Protein AF-A0A2J8W198-F1 (afdb_monomer_lite)

Structure (mmCIF, N/CA/C/O backbone):
data_AF-A0A2J8W198-F1
#
_entry.id   AF-A0A2J8W198-F1
#
loop_
_atom_site.group_PDB
_atom_site.id
_atom_site.type_symbol
_atom_site.label_atom_id
_atom_site.label_alt_id
_atom_site.label_comp_id
_atom_site.label_asym_id
_atom_site.label_entity_id
_atom_site.label_seq_id
_atom_site.pdbx_PDB_ins_code
_atom_site.Cartn_x
_atom_site.Cartn_y
_atom_site.Cartn_z
_atom_site.occupancy
_atom_site.B_iso_or_equiv
_atom_site.auth_seq_id
_atom_site.auth_comp_id
_atom_site.auth_asym_id
_atom_site.auth_atom_id
_atom_site.pdbx_PDB_model_num
ATOM 1 N N . HIS A 1 1 ? 5.033 -18.267 -30.908 1.00 54.09 1 HIS A N 1
ATOM 2 C CA . HIS A 1 1 ? 5.688 -16.947 -31.003 1.00 54.09 1 HIS A CA 1
ATOM 3 C C . HIS A 1 1 ? 6.949 -16.914 -30.131 1.00 54.09 1 HIS A C 1
ATOM 5 O O . HIS A 1 1 ? 6.966 -16.241 -29.118 1.00 54.09 1 HIS A O 1
ATOM 11 N N . LEU A 1 2 ? 8.003 -17.656 -30.495 1.00 62.09 2 LEU A N 1
ATOM 12 C CA . LEU A 1 2 ? 9.335 -17.494 -29.876 1.00 62.09 2 LEU A CA 1
ATOM 13 C C . LEU A 1 2 ? 10.236 -16.563 -30.705 1.00 62.09 2 LEU A C 1
ATOM 15 O O . LEU A 1 2 ? 11.107 -15.905 -30.161 1.00 62.09 2 LEU A O 1
ATOM 19 N N . ALA A 1 3 ? 9.982 -16.468 -32.015 1.00 67.25 3 ALA A N 1
ATOM 20 C CA . ALA A 1 3 ? 10.763 -15.647 -32.939 1.00 67.25 3 ALA A CA 1
ATOM 21 C C . ALA A 1 3 ? 10.471 -14.137 -32.852 1.00 67.25 3 ALA A C 1
ATOM 23 O O . ALA A 1 3 ? 11.307 -13.349 -33.271 1.00 67.25 3 ALA A O 1
ATOM 24 N N . LEU A 1 4 ? 9.301 -13.729 -32.335 1.00 75.31 4 LEU A N 1
ATOM 25 C CA . LEU A 1 4 ? 8.905 -12.313 -32.284 1.00 75.31 4 LEU A CA 1
ATOM 26 C C . LEU A 1 4 ? 9.394 -11.577 -31.024 1.00 75.31 4 LEU A C 1
ATOM 28 O O . LEU A 1 4 ? 9.315 -10.355 -30.983 1.00 75.31 4 LEU A O 1
ATOM 32 N N . GLY A 1 5 ? 9.904 -12.302 -30.020 1.00 73.75 5 GLY A N 1
ATOM 33 C CA . GLY A 1 5 ? 10.242 -11.730 -28.715 1.00 73.75 5 GLY A CA 1
ATOM 34 C C . GLY A 1 5 ? 9.029 -11.146 -27.975 1.00 73.75 5 GLY A C 1
ATOM 35 O O . GLY A 1 5 ? 7.920 -11.078 -28.504 1.00 73.75 5 GLY A O 1
ATOM 36 N N . SER A 1 6 ? 9.255 -10.734 -26.731 1.00 79.12 6 SER A N 1
ATOM 37 C CA . SER A 1 6 ? 8.318 -9.933 -25.939 1.00 79.12 6 SER A CA 1
ATOM 38 C C . SER A 1 6 ? 9.068 -8.713 -25.427 1.00 79.12 6 SER A C 1
ATOM 40 O O . SER A 1 6 ? 10.250 -8.822 -25.093 1.00 79.12 6 SER A O 1
ATOM 42 N N . ASP A 1 7 ? 8.398 -7.566 -25.350 1.00 80.94 7 ASP A N 1
ATOM 43 C CA . ASP A 1 7 ? 8.990 -6.387 -24.728 1.00 80.94 7 ASP A CA 1
ATOM 44 C C . ASP A 1 7 ? 9.131 -6.627 -23.219 1.00 80.94 7 ASP A C 1
ATOM 46 O O . ASP A 1 7 ? 8.152 -6.799 -22.496 1.00 80.94 7 ASP A O 1
ATOM 50 N N . LEU A 1 8 ? 10.371 -6.696 -22.739 1.00 74.12 8 LEU A N 1
ATOM 51 C CA . LEU A 1 8 ? 10.661 -6.963 -21.332 1.00 74.12 8 LEU A CA 1
ATOM 52 C C . LEU A 1 8 ? 10.381 -5.742 -20.446 1.00 74.12 8 LEU A C 1
ATOM 54 O O . LEU A 1 8 ? 10.246 -5.894 -19.232 1.00 74.12 8 LEU A O 1
ATOM 58 N N . THR A 1 9 ? 10.261 -4.545 -21.030 1.00 76.75 9 THR A N 1
ATOM 59 C CA . THR A 1 9 ? 9.966 -3.316 -20.278 1.00 76.75 9 THR A CA 1
ATOM 60 C C . THR A 1 9 ? 8.518 -3.264 -19.792 1.00 76.75 9 THR A C 1
ATOM 62 O O . THR A 1 9 ? 8.221 -2.592 -18.806 1.00 76.75 9 THR A O 1
ATOM 65 N N . THR A 1 10 ? 7.617 -4.038 -20.405 1.00 75.06 10 THR A N 1
ATOM 66 C CA . THR A 1 10 ? 6.204 -4.100 -20.008 1.00 75.06 10 THR A CA 1
ATOM 67 C C . THR A 1 10 ? 5.945 -5.077 -18.860 1.00 75.06 10 THR A C 1
ATOM 69 O O . THR A 1 10 ? 4.805 -5.219 -18.427 1.00 75.06 10 THR A O 1
ATOM 72 N N . LEU A 1 11 ? 6.974 -5.767 -18.356 1.00 76.06 11 LEU A N 1
ATOM 73 C CA . LEU A 1 11 ? 6.845 -6.779 -17.298 1.00 76.06 11 LEU A CA 1
ATOM 74 C C . LEU A 1 11 ? 6.780 -6.187 -15.878 1.00 76.06 11 LEU A C 1
ATOM 76 O O . LEU A 1 11 ? 6.855 -6.927 -14.903 1.00 76.06 11 LEU A O 1
ATOM 80 N N . GLY A 1 12 ? 6.663 -4.862 -15.737 1.00 74.06 12 GLY A N 1
ATOM 81 C CA . GLY A 1 12 ? 6.571 -4.207 -14.426 1.00 74.06 12 GLY A CA 1
ATOM 82 C C . GLY A 1 12 ? 7.887 -4.182 -13.639 1.00 74.06 12 GLY A C 1
ATOM 83 O O . GLY A 1 12 ? 7.896 -3.868 -12.450 1.00 74.06 12 GLY A O 1
ATOM 84 N N . LEU A 1 13 ? 9.009 -4.496 -14.297 1.00 79.75 13 LEU A N 1
ATOM 85 C CA . LEU A 1 13 ? 10.353 -4.414 -13.733 1.00 79.75 13 LEU A CA 1
ATOM 86 C C . LEU A 1 13 ? 11.053 -3.154 -14.235 1.00 79.75 13 LEU A C 1
ATOM 88 O O . LEU A 1 13 ? 11.146 -2.913 -15.438 1.00 79.75 13 LEU A O 1
ATOM 92 N N . ASN A 1 14 ? 11.605 -2.367 -13.314 1.00 81.75 14 ASN A N 1
ATOM 93 C CA . ASN A 1 14 ? 12.411 -1.210 -13.683 1.00 81.75 14 ASN A CA 1
ATOM 94 C C . ASN A 1 14 ? 13.833 -1.646 -14.071 1.00 81.75 14 ASN A C 1
ATOM 96 O O . ASN A 1 14 ? 14.757 -1.565 -13.264 1.00 81.75 14 ASN A O 1
ATOM 100 N N . LEU A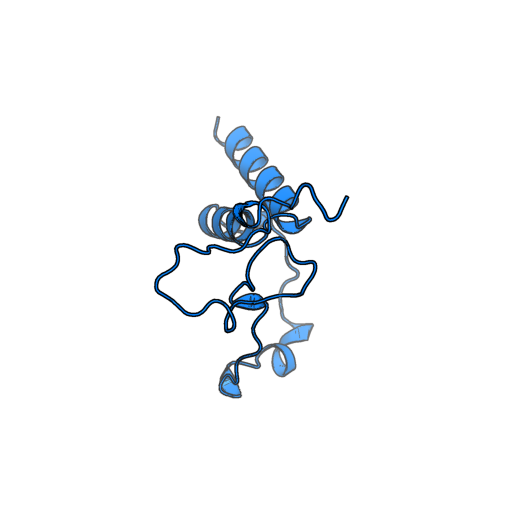 1 15 ? 14.010 -2.096 -15.315 1.00 81.56 15 LEU A N 1
ATOM 101 C CA . LEU A 1 15 ? 15.309 -2.535 -15.851 1.00 81.56 15 LEU A CA 1
ATOM 102 C C . LEU A 1 15 ? 16.354 -1.405 -15.933 1.00 81.56 15 LEU A C 1
ATOM 104 O O . LEU A 1 15 ? 17.538 -1.684 -16.084 1.00 81.56 15 LEU A O 1
ATOM 108 N N . ASN A 1 16 ? 15.923 -0.147 -15.802 1.00 82.94 16 ASN A N 1
ATOM 109 C CA . ASN A 1 16 ? 16.795 1.028 -15.762 1.00 82.94 16 ASN A CA 1
ATOM 110 C C . ASN A 1 16 ? 17.234 1.398 -14.332 1.00 82.94 16 ASN A C 1
ATOM 112 O O . ASN A 1 16 ? 17.938 2.391 -14.148 1.00 82.94 16 ASN A O 1
ATOM 116 N N . SER A 1 17 ? 16.793 0.656 -13.310 1.00 81.88 17 SER A N 1
ATOM 117 C CA . SER A 1 17 ? 17.166 0.927 -11.922 1.00 81.88 17 SER A CA 1
ATOM 118 C C . SER A 1 17 ? 18.668 0.696 -11.701 1.00 81.88 17 SER A C 1
ATOM 120 O O . SER A 1 17 ? 19.177 -0.360 -12.077 1.00 81.88 17 SER A O 1
ATOM 122 N N . PRO A 1 18 ? 19.382 1.624 -11.038 1.00 83.75 18 PRO A N 1
ATOM 123 C CA . PRO A 1 18 ? 20.754 1.386 -10.593 1.00 83.75 18 PRO A CA 1
ATOM 124 C C . PRO A 1 18 ? 20.832 0.404 -9.405 1.00 83.75 18 PRO A C 1
ATOM 126 O O . PRO A 1 18 ? 21.915 -0.068 -9.069 1.00 83.75 18 PRO A O 1
ATOM 129 N N . GLU A 1 19 ? 19.702 0.104 -8.752 1.00 86.00 19 GLU A N 1
ATOM 130 C CA . GLU A 1 19 ? 19.602 -0.851 -7.642 1.00 86.00 19 GLU A CA 1
ATOM 131 C C . GLU A 1 19 ? 19.279 -2.274 -8.120 1.00 86.00 19 GLU A C 1
ATOM 133 O O . GLU A 1 19 ? 18.588 -2.476 -9.120 1.00 86.00 19 GLU A O 1
ATOM 138 N N . ASN A 1 20 ? 19.685 -3.273 -7.329 1.00 85.25 20 ASN A N 1
ATOM 139 C CA . ASN A 1 20 ? 19.282 -4.661 -7.547 1.00 85.25 20 ASN A CA 1
ATOM 140 C C . ASN A 1 20 ? 17.754 -4.820 -7.457 1.00 85.25 20 ASN A C 1
ATOM 142 O O . ASN A 1 20 ? 17.128 -4.320 -6.525 1.00 85.25 20 ASN A O 1
ATOM 146 N N . LEU A 1 21 ? 17.164 -5.582 -8.385 1.00 83.44 21 LEU A N 1
ATOM 147 C CA . LEU A 1 21 ? 15.713 -5.816 -8.439 1.00 83.44 21 LEU A CA 1
ATOM 148 C C . LEU A 1 21 ? 15.238 -6.955 -7.526 1.00 83.44 21 LEU A C 1
ATOM 150 O O . LEU A 1 21 ? 14.106 -6.925 -7.050 1.00 83.44 21 LEU A O 1
ATOM 154 N N . TYR A 1 22 ? 16.103 -7.937 -7.245 1.00 82.31 22 TYR A N 1
ATOM 155 C CA . TYR A 1 22 ? 15.753 -9.113 -6.438 1.00 82.31 22 TYR A CA 1
ATOM 156 C C . TYR A 1 22 ? 15.209 -8.806 -5.026 1.00 82.31 22 TYR A C 1
ATOM 158 O O . TYR A 1 22 ? 14.315 -9.531 -4.601 1.00 82.31 22 TYR A O 1
ATOM 166 N N . PRO A 1 23 ? 15.651 -7.760 -4.290 1.00 82.81 23 PRO A N 1
ATOM 167 C CA . PRO A 1 23 ? 15.147 -7.498 -2.938 1.00 82.81 23 PRO A CA 1
ATOM 168 C C . PRO A 1 23 ? 13.677 -7.073 -2.910 1.00 82.81 23 PRO A C 1
ATOM 170 O O . PRO A 1 23 ? 13.005 -7.238 -1.899 1.00 82.81 23 PRO A O 1
ATOM 173 N N . LYS A 1 24 ? 13.186 -6.497 -4.011 1.00 81.31 24 LYS A N 1
ATOM 174 C CA . LYS A 1 24 ? 11.802 -6.034 -4.171 1.00 81.31 24 LYS A CA 1
ATOM 175 C C . LYS A 1 24 ? 11.041 -6.922 -5.163 1.00 81.31 24 LYS A C 1
ATOM 177 O O . LYS A 1 24 ? 9.991 -6.525 -5.661 1.00 81.31 24 LYS A O 1
ATOM 182 N N . PHE A 1 25 ? 11.570 -8.097 -5.499 1.00 84.12 25 PHE A N 1
ATOM 183 C CA . PHE A 1 25 ? 10.932 -9.012 -6.437 1.00 84.12 25 PHE A CA 1
ATOM 184 C C . PHE A 1 25 ? 9.784 -9.753 -5.746 1.00 84.12 25 PHE A C 1
ATOM 186 O O . PHE A 1 25 ? 10.023 -10.582 -4.874 1.00 84.12 25 PHE A O 1
ATOM 193 N N . ALA A 1 26 ? 8.545 -9.445 -6.142 1.00 82.88 26 ALA A N 1
ATOM 194 C CA . ALA A 1 26 ? 7.353 -9.998 -5.503 1.00 82.88 26 ALA A CA 1
ATOM 195 C C . ALA A 1 26 ? 7.042 -11.433 -5.929 1.00 82.88 26 ALA A C 1
ATOM 197 O O . ALA A 1 26 ? 6.978 -12.336 -5.100 1.00 82.88 26 ALA A O 1
ATOM 198 N N . SER A 1 27 ? 6.832 -11.669 -7.222 1.00 81.75 27 SER A N 1
ATOM 199 C CA . SER A 1 27 ? 6.640 -13.017 -7.760 1.00 81.75 27 SER A CA 1
ATOM 200 C C . SER A 1 27 ? 6.835 -13.027 -9.278 1.00 81.75 27 SER A C 1
ATOM 202 O O . SER A 1 27 ? 6.769 -11.966 -9.901 1.00 81.75 27 SER A O 1
ATOM 204 N N . PRO A 1 28 ? 6.998 -14.207 -9.907 1.00 81.25 28 PRO A N 1
ATOM 205 C CA . PRO A 1 28 ? 7.109 -14.324 -11.365 1.00 81.25 28 PRO A CA 1
ATOM 206 C C . PRO A 1 28 ? 5.905 -13.788 -12.155 1.00 81.25 28 PRO A C 1
ATOM 208 O O . PRO A 1 28 ? 6.038 -13.526 -13.346 1.00 81.25 28 PRO A O 1
ATOM 211 N N . TRP A 1 29 ? 4.742 -13.640 -11.514 1.00 83.00 29 TRP A N 1
ATOM 212 C CA . TRP A 1 29 ? 3.509 -13.139 -12.136 1.00 83.00 29 TRP A CA 1
ATOM 213 C C . TRP A 1 29 ? 3.121 -11.738 -11.655 1.00 83.00 29 TRP A C 1
ATOM 215 O O . TRP A 1 29 ? 2.146 -11.170 -12.145 1.00 83.00 29 TRP A O 1
ATOM 225 N N . ALA A 1 30 ? 3.851 -11.178 -10.687 1.00 80.62 30 ALA A N 1
ATOM 226 C CA . ALA A 1 30 ? 3.563 -9.852 -10.171 1.00 80.62 30 ALA A CA 1
ATOM 227 C C . ALA A 1 30 ? 3.962 -8.793 -11.200 1.00 80.62 30 ALA A C 1
ATOM 229 O O . ALA A 1 30 ? 5.081 -8.781 -11.702 1.00 80.62 30 ALA A O 1
ATOM 230 N N . SER A 1 31 ? 3.046 -7.869 -11.476 1.00 78.62 31 SER A N 1
ATOM 231 C CA . SER A 1 31 ? 3.301 -6.710 -12.344 1.00 78.62 31 SER A CA 1
ATOM 232 C C . SER A 1 31 ? 3.852 -5.506 -11.571 1.00 78.62 31 SER A C 1
ATOM 234 O O . SER A 1 31 ? 3.956 -4.408 -12.111 1.00 78.62 31 SER A O 1
ATOM 236 N N . SER A 1 32 ? 4.148 -5.671 -10.280 1.00 81.81 32 SER A N 1
ATOM 237 C CA . SER A 1 32 ? 4.646 -4.614 -9.402 1.00 81.81 32 SER A CA 1
ATOM 238 C C . SER A 1 32 ? 5.635 -5.177 -8.377 1.00 81.81 32 SER A C 1
ATOM 240 O O . SER A 1 32 ? 5.517 -6.346 -7.997 1.00 81.81 32 SER A O 1
ATOM 242 N N . PRO A 1 33 ? 6.617 -4.369 -7.936 1.00 82.56 33 PRO A N 1
AT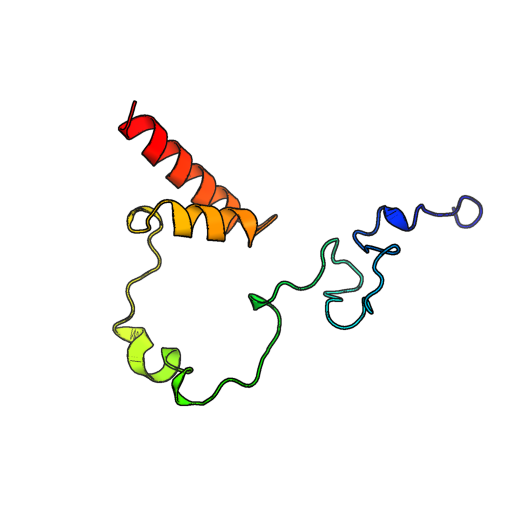OM 243 C CA . PRO A 1 33 ? 7.561 -4.769 -6.898 1.00 82.56 33 PRO A CA 1
ATOM 244 C C . PRO A 1 33 ? 6.869 -4.966 -5.540 1.00 82.56 33 PRO A C 1
ATOM 246 O O . PRO A 1 33 ? 5.802 -4.402 -5.293 1.00 82.56 33 PRO A O 1
ATOM 249 N N . CYS A 1 34 ? 7.509 -5.723 -4.644 1.00 83.12 34 CYS A N 1
ATOM 250 C CA . CYS A 1 34 ? 7.079 -5.863 -3.254 1.00 83.12 34 CYS A CA 1
ATOM 251 C C . CYS A 1 34 ? 6.976 -4.496 -2.593 1.00 83.12 34 CYS A C 1
ATOM 253 O O . CYS A 1 34 ? 7.899 -3.674 -2.673 1.00 83.12 34 CYS A O 1
ATOM 255 N N . ARG A 1 35 ? 5.871 -4.284 -1.885 1.00 84.38 35 ARG A N 1
ATOM 256 C CA . ARG A 1 35 ? 5.683 -3.093 -1.069 1.00 84.38 35 ARG A CA 1
ATOM 257 C C . ARG A 1 35 ? 6.327 -3.333 0.298 1.00 84.38 35 ARG A C 1
ATOM 259 O O . ARG A 1 35 ? 6.463 -4.484 0.709 1.00 84.38 35 ARG A O 1
ATOM 266 N N . PRO A 1 36 ? 6.703 -2.281 1.043 1.00 81.94 36 PRO A N 1
ATOM 267 C CA . PRO A 1 36 ? 7.288 -2.444 2.373 1.00 81.94 36 PRO A CA 1
ATOM 268 C C . PRO A 1 36 ? 6.417 -3.275 3.323 1.00 81.94 36 PRO A C 1
ATOM 270 O O . PRO A 1 36 ? 6.954 -4.025 4.127 1.00 81.94 36 PRO A O 1
ATOM 273 N N . GLN A 1 37 ? 5.088 -3.182 3.201 1.00 82.50 37 GLN A N 1
ATOM 274 C CA . GLN A 1 37 ? 4.152 -3.979 4.000 1.00 82.50 37 GLN A CA 1
ATOM 275 C C . GLN A 1 37 ? 4.119 -5.473 3.642 1.00 82.50 37 GLN A C 1
ATOM 277 O O . GLN A 1 37 ? 3.621 -6.259 4.439 1.00 82.50 37 GLN A O 1
ATOM 282 N N . ASP A 1 38 ? 4.616 -5.858 2.462 1.00 82.56 38 ASP A N 1
ATOM 283 C CA . ASP A 1 38 ? 4.668 -7.255 2.014 1.00 82.56 38 ASP A CA 1
ATOM 284 C C . ASP A 1 38 ? 5.982 -7.942 2.448 1.00 82.56 38 ASP A C 1
ATOM 286 O O . ASP A 1 38 ? 6.147 -9.144 2.251 1.00 82.56 38 ASP A O 1
ATOM 290 N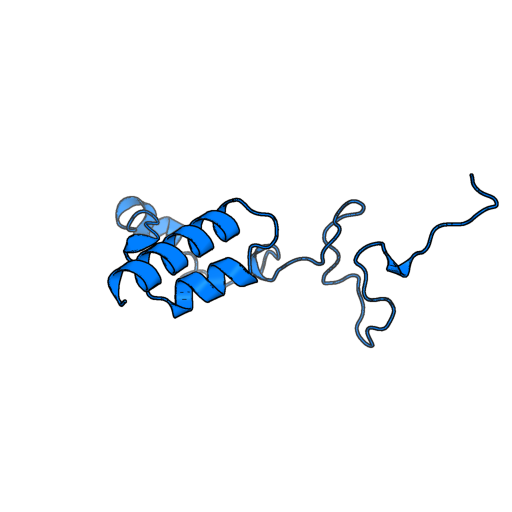 N . ILE A 1 39 ? 6.942 -7.185 2.997 1.00 83.94 39 ILE A N 1
ATOM 291 C CA . ILE A 1 39 ? 8.253 -7.689 3.414 1.00 83.94 39 ILE A CA 1
ATOM 292 C C . ILE A 1 39 ? 8.213 -8.008 4.906 1.00 83.94 39 ILE A C 1
ATOM 294 O O . ILE A 1 39 ? 8.131 -7.109 5.745 1.00 83.94 39 ILE A O 1
ATOM 298 N N . ASP A 1 40 ? 8.355 -9.289 5.240 1.00 81.06 40 ASP A N 1
ATOM 299 C CA . ASP A 1 40 ? 8.531 -9.715 6.624 1.00 81.06 40 ASP A CA 1
ATOM 300 C C . ASP A 1 40 ? 9.865 -9.190 7.165 1.00 81.06 40 ASP A C 1
ATOM 302 O O . ASP A 1 40 ? 10.950 -9.574 6.721 1.00 81.06 40 ASP A O 1
ATOM 306 N N . PHE A 1 41 ? 9.783 -8.298 8.149 1.00 84.44 41 PHE A N 1
ATOM 307 C CA . PHE A 1 41 ? 10.945 -7.749 8.831 1.00 84.44 41 PHE A CA 1
ATOM 308 C C . PHE A 1 41 ? 10.931 -8.144 10.305 1.00 84.44 41 PHE A C 1
ATOM 310 O O . PHE A 1 41 ? 9.898 -8.084 10.974 1.00 84.44 41 PHE A O 1
ATOM 317 N N . HIS A 1 42 ? 12.098 -8.519 10.831 1.00 87.12 42 HIS A N 1
ATOM 318 C CA . HIS A 1 42 ? 12.239 -8.852 12.243 1.00 87.12 42 HIS A CA 1
ATOM 319 C C . HIS A 1 42 ? 12.189 -7.575 13.092 1.00 87.12 42 HIS A C 1
ATOM 321 O O . HIS A 1 42 ? 13.207 -6.929 13.354 1.00 87.12 42 HIS A O 1
ATOM 327 N N . VAL A 1 43 ? 10.985 -7.202 13.518 1.00 87.81 43 VAL A N 1
ATOM 328 C CA . VAL A 1 43 ? 10.761 -6.081 14.434 1.00 87.81 43 VAL A CA 1
ATOM 329 C C . VAL A 1 43 ? 10.994 -6.508 15.890 1.00 87.81 43 VAL A C 1
ATOM 331 O O . VAL A 1 43 ? 10.733 -7.661 16.241 1.00 87.81 43 VAL A O 1
ATOM 334 N N . PRO A 1 44 ? 11.469 -5.601 16.763 1.00 91.44 44 PRO A N 1
ATOM 335 C CA . PRO A 1 44 ? 11.500 -5.844 18.202 1.00 91.44 44 PRO A CA 1
ATOM 336 C C . PRO A 1 44 ? 10.133 -6.284 18.743 1.00 91.44 44 PRO A C 1
ATOM 338 O O . PRO A 1 44 ? 9.087 -5.834 18.263 1.00 91.44 44 PRO A O 1
ATOM 341 N N . SER A 1 45 ? 10.141 -7.157 19.753 1.00 86.69 45 SER A N 1
ATOM 342 C CA . SER A 1 45 ? 8.928 -7.771 20.315 1.00 86.69 45 SER A CA 1
ATOM 343 C C . SER A 1 45 ? 7.906 -6.757 20.840 1.00 86.69 45 SER A C 1
ATOM 345 O O . SER A 1 45 ? 6.704 -7.014 20.830 1.00 86.69 45 SER A O 1
ATOM 347 N N . GLU A 1 46 ? 8.371 -5.574 21.226 1.00 88.12 46 GLU A N 1
ATOM 348 C CA . GLU A 1 46 ? 7.582 -4.448 21.713 1.00 88.12 46 GLU A CA 1
ATOM 349 C C . GLU A 1 46 ? 6.622 -3.902 20.642 1.00 88.12 46 GLU A C 1
ATOM 351 O O . GLU A 1 46 ? 5.552 -3.392 20.976 1.00 88.12 46 GLU A O 1
ATOM 356 N N . TYR A 1 47 ? 6.956 -4.048 19.354 1.00 88.81 47 TYR A N 1
ATOM 357 C CA . TYR A 1 47 ? 6.090 -3.640 18.242 1.00 88.81 47 TYR A CA 1
ATOM 358 C C . TYR A 1 47 ? 5.029 -4.690 17.881 1.00 88.81 47 TYR A C 1
ATOM 360 O O . TYR A 1 47 ? 4.071 -4.363 17.174 1.00 88.81 47 TYR A O 1
ATOM 368 N N . LEU A 1 48 ? 5.122 -5.921 18.404 1.00 87.06 48 LEU A N 1
ATOM 369 C CA . LEU A 1 48 ? 4.144 -7.004 18.197 1.00 87.06 48 LEU A CA 1
ATOM 370 C C . LEU A 1 48 ? 2.889 -6.808 19.069 1.00 87.06 48 LEU A C 1
ATOM 372 O O . LEU A 1 48 ? 2.421 -7.690 19.793 1.00 87.06 48 LEU A O 1
ATOM 376 N N . THR A 1 49 ? 2.326 -5.607 18.995 1.00 87.06 49 THR A N 1
ATOM 377 C CA . THR A 1 49 ? 1.207 -5.139 19.818 1.00 87.06 49 THR A CA 1
ATOM 378 C C . THR A 1 49 ? -0.072 -5.931 19.574 1.00 87.06 49 THR A C 1
ATOM 380 O O . THR A 1 49 ? -0.833 -6.147 20.515 1.00 87.06 49 THR A O 1
ATOM 383 N N . ASN A 1 50 ? -0.286 -6.428 18.350 1.00 84.50 50 ASN A N 1
ATOM 384 C CA . ASN A 1 50 ? -1.491 -7.171 17.971 1.00 84.50 50 ASN A CA 1
ATOM 385 C C . ASN A 1 50 ? -1.781 -8.328 18.947 1.00 84.50 50 ASN A C 1
ATOM 387 O O . ASN A 1 50 ? -2.912 -8.473 19.391 1.00 84.50 50 ASN A O 1
ATOM 391 N N . ILE A 1 51 ? -0.754 -9.054 19.406 1.00 84.00 51 ILE A N 1
ATOM 392 C CA . ILE A 1 51 ? -0.897 -10.166 20.365 1.00 84.00 51 ILE A CA 1
ATOM 393 C C . ILE A 1 51 ? -1.549 -9.718 21.687 1.00 84.00 51 ILE A C 1
ATOM 395 O O . ILE A 1 51 ? -2.296 -10.476 22.299 1.00 84.00 51 ILE A O 1
ATOM 399 N N . HIS A 1 52 ? -1.297 -8.482 22.117 1.00 82.62 52 HIS A N 1
ATOM 400 C CA . HIS A 1 52 ? -1.679 -7.979 23.436 1.00 82.62 52 HIS A CA 1
ATOM 401 C C . HIS A 1 52 ? -2.959 -7.133 23.428 1.00 82.62 52 HIS A C 1
ATOM 403 O O . HIS A 1 52 ? -3.668 -7.082 24.433 1.00 82.62 52 HIS A O 1
ATOM 409 N N . ILE A 1 53 ? -3.244 -6.428 22.326 1.00 87.44 53 ILE A N 1
ATOM 410 C CA . ILE A 1 53 ? -4.330 -5.432 22.264 1.00 87.44 53 ILE A CA 1
ATOM 411 C C . ILE A 1 53 ? -5.412 -5.743 21.230 1.00 87.44 53 ILE A C 1
ATOM 413 O O . ILE A 1 53 ? -6.285 -4.900 21.024 1.00 87.44 53 ILE A O 1
ATOM 417 N N . ARG A 1 54 ? -5.392 -6.924 20.598 1.00 84.06 54 ARG A N 1
ATOM 418 C CA . ARG A 1 54 ? -6.341 -7.302 19.536 1.00 84.06 54 ARG A CA 1
ATOM 419 C C . ARG A 1 54 ? -7.796 -6.992 19.884 1.00 84.06 54 ARG A C 1
ATOM 421 O O . ARG A 1 54 ? -8.485 -6.371 19.084 1.00 84.06 54 ARG A O 1
ATOM 428 N N . ASP A 1 55 ? -8.230 -7.356 21.087 1.00 83.31 55 ASP A N 1
ATOM 429 C CA . ASP A 1 55 ? -9.628 -7.203 21.513 1.00 83.31 55 ASP A CA 1
ATOM 430 C C . ASP A 1 55 ? -10.020 -5.746 21.802 1.00 83.31 55 ASP A C 1
ATOM 432 O O . ASP A 1 55 ? -11.200 -5.403 21.827 1.00 83.31 55 ASP A O 1
ATOM 436 N N . LYS A 1 56 ? -9.032 -4.872 22.028 1.00 84.62 56 LYS A N 1
ATOM 437 C CA . LYS A 1 56 ? -9.231 -3.441 22.311 1.00 84.62 56 LYS A CA 1
ATOM 438 C C . LYS A 1 56 ? -9.021 -2.565 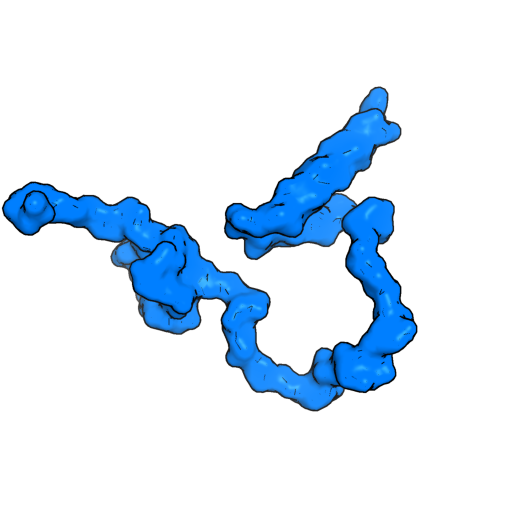21.077 1.00 84.62 56 LYS A C 1
ATOM 440 O O . LYS A 1 56 ? -9.331 -1.374 21.122 1.00 84.62 56 LYS A O 1
ATOM 445 N N . LEU A 1 57 ? -8.465 -3.119 19.999 1.00 85.19 57 LEU A N 1
ATOM 446 C CA . LEU A 1 57 ? -8.146 -2.368 18.796 1.00 85.19 57 LEU A CA 1
ATOM 447 C C . LEU A 1 57 ? -9.436 -2.005 18.056 1.00 85.19 57 LEU A C 1
ATOM 449 O O . LEU A 1 57 ? -10.271 -2.859 17.758 1.00 85.19 57 LEU A O 1
ATOM 453 N N . ALA A 1 58 ? -9.604 -0.718 17.756 1.00 85.06 58 ALA A N 1
ATOM 454 C CA . ALA A 1 58 ? -10.751 -0.261 16.991 1.00 85.06 58 ALA A CA 1
ATOM 455 C C . ALA A 1 58 ? -10.749 -0.911 15.600 1.00 85.06 58 ALA A C 1
AT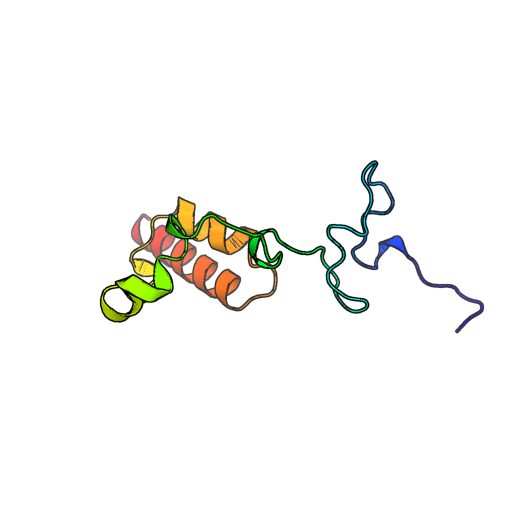OM 457 O O . ALA A 1 58 ? -9.723 -0.941 14.921 1.00 85.06 58 ALA A O 1
ATOM 458 N N . ALA A 1 59 ? -11.917 -1.388 15.165 1.00 84.12 59 ALA A N 1
ATOM 459 C CA . ALA A 1 59 ? -12.086 -1.880 13.806 1.00 84.12 59 ALA A CA 1
ATOM 460 C C . ALA A 1 59 ? -11.705 -0.791 12.793 1.00 84.12 59 ALA A C 1
ATOM 462 O O . ALA A 1 59 ? -11.999 0.393 13.001 1.00 84.12 59 ALA A O 1
ATOM 463 N N . ILE A 1 60 ? -11.087 -1.213 11.690 1.00 84.12 60 ILE A N 1
ATOM 464 C CA . ILE A 1 60 ? -10.717 -0.328 10.588 1.00 84.12 60 ILE A CA 1
ATOM 465 C C . ILE A 1 60 ? -12.001 0.283 10.023 1.00 84.12 60 ILE A C 1
ATOM 467 O O . ILE A 1 60 ? -12.869 -0.423 9.511 1.00 84.12 60 ILE A O 1
ATOM 471 N N . LYS A 1 61 ? -12.140 1.603 10.165 1.00 86.88 61 LYS A N 1
ATOM 472 C CA . LYS A 1 61 ? -13.274 2.386 9.665 1.00 86.88 61 LYS A CA 1
ATOM 473 C C . LYS A 1 61 ? -12.723 3.615 8.961 1.00 86.88 61 LYS A C 1
ATOM 475 O O . LYS A 1 61 ? -12.297 4.553 9.629 1.00 86.88 61 LYS A O 1
ATOM 480 N N . LEU A 1 62 ? -12.737 3.588 7.631 1.00 83.31 62 LEU A N 1
ATOM 481 C CA . LEU A 1 62 ? -12.106 4.612 6.798 1.00 83.31 62 LEU A CA 1
ATOM 482 C C . LEU A 1 62 ? -12.694 6.009 7.028 1.00 83.31 62 LEU A C 1
ATOM 484 O O . LEU A 1 62 ? -11.930 6.955 7.160 1.00 83.31 62 LEU A O 1
ATOM 488 N N . GLY A 1 63 ? -14.007 6.128 7.247 1.00 83.69 63 GLY A N 1
ATOM 489 C CA . GLY A 1 63 ? -14.642 7.403 7.611 1.00 83.69 63 GLY A CA 1
ATOM 490 C C . GLY A 1 63 ? -14.224 8.012 8.963 1.00 83.69 63 GLY A C 1
ATOM 491 O O . GLY A 1 63 ? -14.700 9.084 9.319 1.00 83.69 63 GLY A O 1
ATOM 492 N N . ARG A 1 64 ? -13.365 7.352 9.760 1.00 86.88 64 ARG A N 1
ATOM 493 C CA . ARG A 1 64 ? -12.747 7.945 10.968 1.00 86.88 64 ARG A CA 1
ATOM 494 C C . ARG A 1 64 ? -11.328 8.456 10.719 1.00 86.88 64 ARG A C 1
ATOM 496 O O . ARG A 1 64 ? -10.721 8.998 11.642 1.00 86.88 64 ARG A O 1
ATOM 503 N N . TYR A 1 65 ? -10.776 8.207 9.537 1.00 90.19 65 TYR A N 1
ATOM 504 C CA . TYR A 1 65 ? -9.410 8.564 9.189 1.00 90.19 65 TYR A CA 1
ATOM 505 C C . TYR A 1 65 ? -9.357 9.940 8.533 1.00 90.19 65 TYR A C 1
ATOM 507 O O . TYR A 1 65 ? -10.285 10.349 7.843 1.00 90.19 65 TYR A O 1
ATOM 515 N N . GLY A 1 66 ? -8.262 10.657 8.782 1.00 90.12 66 GLY A N 1
ATOM 516 C CA . GLY A 1 66 ? -7.983 11.919 8.105 1.00 90.12 66 GLY A CA 1
ATOM 517 C C . GLY A 1 66 ? -7.588 11.704 6.645 1.00 90.12 66 GLY A C 1
AT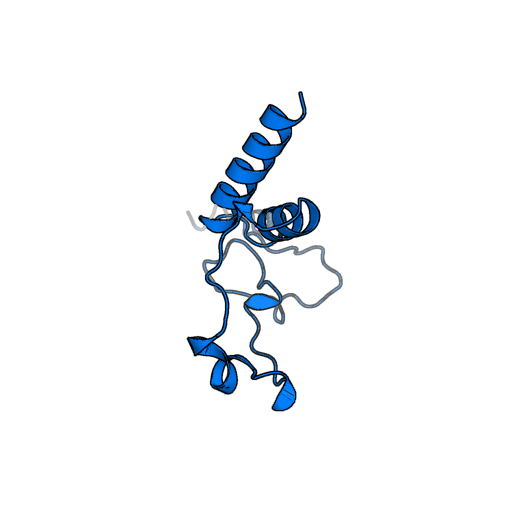OM 518 O O . GLY A 1 66 ? -7.194 10.603 6.249 1.00 90.12 66 GLY A O 1
ATOM 519 N N . GLU A 1 67 ? -7.650 12.780 5.865 1.00 92.19 67 GLU A N 1
ATOM 520 C CA . GLU A 1 67 ? -7.313 12.790 4.439 1.00 92.19 67 GLU A CA 1
ATOM 521 C C . GLU A 1 67 ? -5.900 12.261 4.151 1.00 92.19 67 GLU A C 1
ATOM 523 O O . GLU A 1 67 ? -5.745 11.427 3.261 1.00 92.19 67 GLU A O 1
ATOM 528 N N . ASP A 1 68 ? -4.893 12.624 4.957 1.00 92.81 68 ASP A N 1
ATOM 529 C CA . ASP A 1 68 ? -3.511 12.143 4.800 1.00 92.81 68 ASP A CA 1
ATOM 530 C C . ASP A 1 68 ? -3.414 10.612 4.820 1.00 92.81 68 ASP A C 1
ATOM 532 O O . ASP A 1 68 ? -2.731 10.000 3.995 1.00 92.81 68 ASP A O 1
ATOM 536 N N . LEU A 1 69 ? -4.125 9.971 5.754 1.00 92.75 69 LEU A N 1
ATOM 537 C CA . LEU A 1 69 ? -4.109 8.517 5.884 1.00 92.75 69 LEU A CA 1
ATOM 538 C C . LEU A 1 69 ? -4.878 7.855 4.736 1.00 92.75 69 LEU A C 1
ATOM 540 O O . LEU A 1 69 ? -4.460 6.807 4.247 1.00 92.75 69 LEU A O 1
ATOM 544 N N . LEU A 1 70 ? -5.968 8.467 4.269 1.00 92.62 70 LEU A N 1
ATOM 545 C CA . LEU A 1 70 ? -6.696 7.979 3.098 1.00 92.62 70 LEU A CA 1
ATOM 546 C C . LEU A 1 70 ? -5.843 8.079 1.825 1.00 92.62 70 LEU A C 1
ATOM 548 O O . LEU A 1 70 ? -5.798 7.120 1.055 1.00 92.62 70 LEU A O 1
ATOM 552 N N . PHE A 1 71 ? -5.097 9.171 1.631 1.00 94.19 71 PHE A N 1
ATOM 553 C CA . PHE A 1 71 ? -4.140 9.286 0.527 1.00 94.19 71 PHE A CA 1
ATOM 554 C C . PHE A 1 71 ? -3.022 8.252 0.634 1.00 94.19 71 PHE A C 1
ATOM 556 O O . PHE A 1 71 ? -2.709 7.590 -0.357 1.00 94.19 71 PHE A O 1
ATOM 563 N N . TYR A 1 72 ? -2.457 8.057 1.827 1.00 92.88 72 TYR A N 1
ATOM 564 C CA . TYR A 1 72 ? -1.466 7.007 2.055 1.00 92.88 72 TYR A CA 1
ATOM 565 C C . TYR A 1 72 ? -2.006 5.631 1.635 1.00 92.88 72 TYR A C 1
ATOM 567 O O . TYR A 1 72 ? -1.362 4.915 0.867 1.00 92.88 72 TYR A O 1
ATOM 575 N N . LEU A 1 73 ? -3.222 5.279 2.066 1.00 92.19 73 LEU A N 1
ATOM 576 C CA . LEU A 1 73 ? -3.859 4.016 1.694 1.00 92.19 73 LEU A CA 1
ATOM 577 C C . LEU A 1 73 ? -4.125 3.916 0.185 1.00 92.19 73 LEU A C 1
ATOM 579 O O . LEU A 1 73 ? -3.912 2.849 -0.391 1.00 92.19 73 LEU A O 1
ATOM 583 N N . TYR A 1 74 ? -4.540 5.005 -0.458 1.00 92.81 74 TYR A N 1
ATOM 584 C CA . TYR A 1 74 ? -4.796 5.047 -1.897 1.00 92.81 74 TYR A CA 1
ATOM 585 C C . TYR A 1 74 ? -3.532 4.793 -2.733 1.00 92.81 74 TYR A C 1
ATOM 587 O O . TYR A 1 74 ? -3.571 4.015 -3.689 1.00 92.81 74 TYR A O 1
ATOM 595 N N . TYR A 1 75 ? -2.405 5.411 -2.370 1.00 91.75 75 TYR A N 1
ATOM 596 C CA . TYR A 1 75 ? -1.149 5.270 -3.115 1.00 91.75 75 TYR A CA 1
ATOM 597 C C . TYR A 1 75 ? -0.415 3.957 -2.821 1.00 91.75 75 TYR A C 1
ATOM 599 O O . TYR A 1 75 ? 0.253 3.420 -3.704 1.00 91.75 75 TYR A O 1
ATOM 607 N N . MET A 1 76 ? -0.549 3.411 -1.610 1.00 89.31 76 MET A N 1
ATOM 608 C CA . MET A 1 76 ? 0.170 2.195 -1.208 1.00 89.31 76 MET A CA 1
ATOM 609 C C . MET A 1 76 ? -0.536 0.893 -1.604 1.00 89.31 76 MET A C 1
ATOM 611 O O . MET A 1 76 ? 0.105 -0.157 -1.645 1.00 89.31 76 MET A O 1
ATOM 615 N N . ASN A 1 77 ? -1.839 0.922 -1.891 1.00 89.12 77 ASN A N 1
ATOM 616 C CA . ASN A 1 77 ? -2.635 -0.283 -2.154 1.00 89.12 77 ASN A CA 1
ATOM 617 C C . ASN A 1 77 ? -3.101 -0.389 -3.612 1.00 89.12 77 ASN A C 1
ATOM 619 O O . ASN A 1 77 ? -4.247 -0.735 -3.879 1.00 89.12 77 ASN A O 1
ATOM 623 N N . GLY A 1 78 ? -2.205 -0.091 -4.558 1.00 85.62 78 GLY A N 1
ATOM 624 C CA . GLY A 1 78 ? -2.498 -0.156 -5.991 1.00 85.62 78 GLY A CA 1
ATOM 625 C C . GLY A 1 78 ? -3.066 -1.511 -6.424 1.00 85.62 78 GLY A C 1
ATOM 626 O O . GLY A 1 78 ? -2.431 -2.543 -6.216 1.00 85.62 78 GLY A O 1
ATOM 627 N N . GLY A 1 79 ? -4.257 -1.498 -7.027 1.00 84.19 79 GLY A N 1
ATOM 628 C CA . GLY A 1 79 ? -4.935 -2.712 -7.498 1.00 84.19 79 GLY A CA 1
ATOM 629 C C . GLY A 1 79 ? -5.677 -3.508 -6.417 1.00 84.19 79 GLY A C 1
ATOM 630 O O . GLY A 1 79 ? -6.176 -4.591 -6.711 1.00 84.19 79 GLY A O 1
ATOM 631 N N . ASP A 1 80 ? -5.776 -2.984 -5.193 1.00 89.12 80 ASP A N 1
ATOM 632 C CA . ASP A 1 80 ? -6.528 -3.584 -4.087 1.00 89.12 80 ASP A CA 1
ATOM 633 C C . ASP A 1 80 ? -7.889 -2.883 -3.890 1.00 89.12 80 ASP A C 1
ATOM 635 O O . ASP A 1 80 ? -8.069 -1.701 -4.201 1.00 89.12 80 ASP A O 1
ATOM 639 N N . VAL A 1 81 ? -8.847 -3.590 -3.289 1.00 90.56 81 VAL A N 1
ATOM 640 C CA . VAL A 1 81 ? -10.125 -3.033 -2.819 1.00 90.56 81 VAL A CA 1
ATOM 641 C C . VAL A 1 81 ? -9.889 -1.848 -1.879 1.00 90.56 81 VAL A C 1
ATOM 643 O O . VAL A 1 81 ? -10.654 -0.882 -1.901 1.00 90.56 81 VAL A O 1
ATOM 646 N N . LEU A 1 82 ? -8.812 -1.876 -1.088 1.00 90.12 82 LEU A N 1
ATOM 647 C CA . LEU A 1 82 ? -8.498 -0.796 -0.152 1.00 90.12 82 LEU A CA 1
ATOM 648 C C . LEU A 1 82 ? -8.221 0.550 -0.847 1.00 90.12 82 LEU A C 1
ATOM 650 O O . LEU A 1 82 ? -8.594 1.591 -0.307 1.00 90.12 82 LEU A O 1
ATOM 654 N N . GLN A 1 83 ? -7.646 0.543 -2.056 1.00 92.94 83 GLN A N 1
ATOM 655 C CA . GLN A 1 83 ? -7.463 1.762 -2.853 1.00 92.94 83 GLN A CA 1
ATOM 656 C C . GLN A 1 83 ? -8.808 2.355 -3.286 1.00 92.94 83 GLN A C 1
ATOM 658 O O . GLN A 1 83 ? -9.013 3.564 -3.169 1.00 92.94 83 GLN A O 1
ATOM 663 N N . LEU A 1 84 ? -9.743 1.515 -3.740 1.00 92.88 84 LEU A N 1
ATOM 664 C CA . LEU A 1 84 ? -11.083 1.961 -4.133 1.00 92.88 84 LEU A CA 1
ATOM 665 C C . LEU A 1 84 ? -11.855 2.528 -2.941 1.00 92.88 84 LEU A C 1
ATOM 667 O O . LEU A 1 84 ? -12.456 3.594 -3.050 1.00 92.88 84 LEU A O 1
ATOM 671 N N . LEU A 1 85 ? -11.809 1.849 -1.794 1.00 91.81 85 LEU A N 1
ATOM 672 C CA . LEU A 1 85 ? -12.485 2.319 -0.588 1.00 91.81 85 LEU A CA 1
ATOM 673 C C . LEU A 1 85 ? -11.918 3.660 -0.097 1.00 91.81 85 LEU A C 1
ATOM 675 O O . LEU A 1 85 ? -12.687 4.546 0.269 1.00 91.81 85 LEU A O 1
ATOM 679 N N . ALA A 1 86 ? -10.594 3.842 -0.142 1.00 93.06 86 ALA A N 1
ATOM 680 C CA . ALA A 1 86 ? -9.972 5.123 0.188 1.00 93.06 86 ALA A CA 1
ATOM 681 C C . ALA A 1 86 ? -10.410 6.244 -0.775 1.00 93.06 86 ALA A C 1
ATOM 683 O O . ALA A 1 86 ? -10.708 7.350 -0.329 1.00 93.06 86 ALA A O 1
ATOM 684 N N . ALA A 1 87 ? -10.510 5.955 -2.078 1.00 92.75 87 ALA A N 1
ATOM 685 C CA . ALA A 1 87 ? -10.974 6.920 -3.076 1.00 92.75 87 ALA A CA 1
ATOM 686 C C . ALA A 1 87 ? -12.441 7.334 -2.867 1.00 92.75 87 ALA A C 1
ATOM 688 O O . ALA A 1 87 ? -12.773 8.513 -2.997 1.00 92.75 87 ALA A O 1
ATOM 689 N N . VAL A 1 88 ? -13.313 6.382 -2.513 1.00 93.19 88 VAL A N 1
ATOM 690 C CA . VAL A 1 88 ? -14.724 6.656 -2.193 1.00 93.19 88 VAL A CA 1
ATOM 691 C C . VAL A 1 88 ? -14.836 7.603 -1.001 1.00 93.19 88 VAL A C 1
ATOM 693 O O . VAL A 1 88 ? -15.582 8.579 -1.061 1.00 93.19 88 VAL A O 1
ATOM 696 N N . GLU A 1 89 ? -14.072 7.353 0.059 1.00 92.25 89 GLU A N 1
ATOM 697 C CA . GLU A 1 89 ? -14.097 8.189 1.263 1.00 92.25 89 GLU A CA 1
ATOM 698 C C . GLU A 1 89 ? -13.528 9.588 0.998 1.00 92.25 89 GLU A C 1
ATOM 700 O O . GLU A 1 89 ? -14.144 10.579 1.385 1.00 92.25 89 GLU A O 1
ATOM 705 N N . LEU A 1 90 ? -12.424 9.701 0.250 1.00 91.81 90 LEU A N 1
ATOM 706 C CA . LEU A 1 90 ? -11.885 11.000 -0.179 1.00 91.81 90 LEU A CA 1
ATOM 707 C C . LEU A 1 90 ? -12.901 11.799 -1.008 1.00 91.81 90 LEU A C 1
ATOM 709 O O . LEU A 1 90 ? -13.082 12.996 -0.782 1.00 91.81 90 LEU A O 1
ATOM 713 N N . SER A 1 91 ? -13.601 11.143 -1.938 1.00 90.19 91 SER A N 1
ATOM 714 C CA . SER A 1 91 ? -14.648 11.792 -2.733 1.00 90.19 91 SER A CA 1
ATOM 715 C C . SER A 1 91 ? -15.834 12.233 -1.872 1.00 90.19 91 SER A C 1
ATOM 717 O O . SER A 1 91 ? -16.378 13.314 -2.097 1.00 90.19 91 SER A O 1
ATOM 719 N N . SER A 1 92 ? -16.220 11.427 -0.880 1.00 90.19 92 SER A N 1
ATOM 720 C CA . SER A 1 92 ? -17.277 11.761 0.079 1.00 90.19 92 SER A CA 1
ATOM 721 C C . SER A 1 92 ? -16.925 13.013 0.885 1.00 90.19 92 SER A C 1
ATOM 723 O O . SER A 1 92 ? -17.729 13.941 0.958 1.00 90.19 92 SER A O 1
ATOM 725 N N . ILE A 1 93 ? -15.696 13.086 1.409 1.00 87.75 93 ILE A N 1
ATOM 726 C CA . ILE A 1 93 ? -15.197 14.247 2.162 1.00 87.75 93 ILE A CA 1
ATOM 727 C C . ILE A 1 93 ? -15.234 15.512 1.300 1.00 87.75 93 ILE A C 1
ATOM 729 O O . ILE A 1 93 ? -15.708 16.551 1.755 1.00 87.75 93 ILE A O 1
ATOM 733 N N . TRP A 1 94 ? -14.781 15.422 0.049 1.00 85.19 94 TRP A N 1
ATOM 734 C CA . TRP A 1 94 ? -14.772 16.561 -0.868 1.00 85.19 94 TRP A CA 1
ATOM 735 C C . TRP A 1 94 ? -16.184 17.071 -1.200 1.00 85.19 94 TRP A C 1
ATOM 737 O O . TRP A 1 94 ? -16.402 18.276 -1.287 1.00 85.19 94 TRP A O 1
ATOM 747 N N . ASN A 1 95 ? -17.167 16.176 -1.327 1.00 84.56 95 ASN A N 1
ATOM 748 C CA . ASN A 1 95 ? -18.567 16.561 -1.539 1.00 84.56 95 ASN A CA 1
ATOM 749 C C . ASN A 1 95 ? -19.230 17.174 -0.291 1.00 84.56 95 ASN A C 1
ATOM 751 O O . ASN A 1 95 ? -20.275 17.799 -0.418 1.00 84.56 95 ASN A O 1
ATOM 755 N N . MET A 1 96 ? -18.681 16.966 0.911 1.00 79.75 96 MET A N 1
ATOM 756 C CA . MET A 1 96 ? -19.193 17.577 2.147 1.00 79.75 96 MET A CA 1
ATOM 757 C C . MET A 1 96 ? -18.616 18.973 2.402 1.00 79.75 96 MET A C 1
ATOM 759 O O . MET A 1 96 ? -19.195 19.739 3.171 1.00 79.75 96 MET A O 1
ATOM 763 N N . THR A 1 97 ? -17.460 19.288 1.815 1.00 76.38 97 THR A N 1
ATOM 764 C CA . THR A 1 97 ? -16.768 20.573 1.987 1.00 76.38 97 THR A CA 1
ATOM 765 C C . THR A 1 97 ? -17.073 21.598 0.891 1.00 76.38 97 THR A C 1
ATOM 767 O O . THR A 1 97 ? -16.701 22.760 1.063 1.00 76.38 97 THR A O 1
ATOM 770 N N . ASN A 1 98 ? -17.765 21.203 -0.185 1.00 63.16 98 ASN A N 1
ATOM 771 C CA . ASN A 1 98 ? -18.263 22.073 -1.263 1.00 63.16 98 ASN A CA 1
ATOM 772 C C . ASN A 1 98 ? -19.792 22.157 -1.255 1.00 63.16 98 ASN A C 1
ATOM 774 O O . ASN A 1 98 ? -20.311 23.222 -1.660 1.00 63.16 98 ASN A O 1
#

InterPro domains:
  IPR007282 NOT2/NOT3/NOT5, C-terminal [PF04153] (23-91)
  IPR038635 CCR4-NOT complex subunit 2/3/5, C-terminal domain superfamily [G3DSA:2.30.30.1020] (1-93)
  IPR040168 Not2/Not3/Not5 [PTHR23326] (2-91)

Foldseek 3Di:
DVVVDDDPVQQLFPPVDPDDQVVQCDDSNDNHTHAPVNDDDDDPPVVVCCVPCVVVDDDDDLLVDDLVVLVVQLVRQPPDPSNVVSVVSNVVVVVVVD

Organism: Pongo abelii (NCBI:txid9601)

Radius of gyration: 19.04 Å; chains: 1; bounding box: 40×40×56 Å

Secondary structure (DSSP, 8-state):
--TT---GGGGS--TT-SS-SGGG---TT-SSPPPGGGS-----GGG-THHHHGGGSPP--GGGS-HHHHHHHHHHSTTSHHHHHHHHHHHHHHHHH-

Sequence (98 aa):
HLALGSDLTTLGLNLNSPENLYPKFASPWASSPCRPQDIDFHVPSEYLTNIHIRDKLAAIKLGRYGEDLLFYLYYMNGGDVLQLLAAVELSSIWNMTN

pLDDT: mean 84.35, std 6.91, range [54.09, 94.19]